Protein AF-A0A436CDZ7-F1 (afdb_monomer_lite)

Radius of gyration: 21.74 Å; chains: 1; bounding box: 48×40×58 Å

Foldseek 3Di:
DPCDDPDNLQSLLVVLQVVLVVQVVVPDPLCNQLSVLSNVCNVPVDPVSVVSNVVSVVSSVPPPDPPPPDPDDDDPDPVPPDPVVVVVDDDDDDDWFALVCLLVLLLVLLLVVCVVVVHHSVPSDHQDPVNSVVLCVVDRTGDSVSSSVSSVVVVVVVVVVVVVD

pLDDT: mean 75.77, std 13.34, range [33.09, 94.12]

Structure (mmCIF, N/CA/C/O backbone):
data_AF-A0A436CDZ7-F1
#
_entry.id   AF-A0A436CDZ7-F1
#
loop_
_atom_site.group_PDB
_atom_site.id
_atom_site.type_symbol
_atom_site.label_atom_id
_atom_site.label_alt_id
_atom_site.label_comp_id
_atom_site.label_asym_id
_atom_site.label_entity_id
_atom_site.label_seq_id
_atom_site.pdbx_PDB_ins_code
_atom_site.Cartn_x
_atom_site.Cartn_y
_atom_site.Cartn_z
_atom_site.occupancy
_atom_site.B_iso_or_equiv
_atom_site.auth_seq_id
_atom_site.auth_comp_id
_atom_site.auth_asym_id
_atom_site.auth_atom_id
_atom_site.pdbx_PDB_model_num
ATOM 1 N N . MET A 1 1 ? 6.557 0.964 0.563 1.00 33.09 1 MET A N 1
ATOM 2 C CA . MET A 1 1 ? 6.285 1.578 1.885 1.00 33.09 1 MET A CA 1
ATOM 3 C C . MET A 1 1 ? 5.323 0.686 2.674 1.00 33.09 1 MET A C 1
ATOM 5 O O . MET A 1 1 ? 4.158 0.590 2.293 1.00 33.09 1 MET A O 1
ATOM 9 N N . ASN A 1 2 ? 5.816 -0.067 3.665 1.00 35.22 2 ASN A N 1
ATOM 10 C CA . ASN A 1 2 ? 4.974 -0.796 4.624 1.00 35.22 2 ASN A CA 1
ATOM 11 C C . ASN A 1 2 ? 4.339 0.240 5.561 1.00 35.22 2 ASN A C 1
ATOM 13 O O . ASN A 1 2 ? 5.051 1.093 6.071 1.00 35.22 2 ASN A O 1
ATOM 17 N N . PHE A 1 3 ? 3.012 0.227 5.694 1.00 42.78 3 PHE A N 1
ATOM 18 C CA . PHE A 1 3 ? 2.293 1.156 6.579 1.00 42.78 3 PHE A CA 1
ATOM 19 C C . PHE A 1 3 ? 2.346 0.702 8.047 1.00 42.78 3 PHE A C 1
ATOM 21 O O . PHE A 1 3 ? 2.219 1.524 8.941 1.00 42.78 3 PHE A O 1
ATOM 28 N N . PHE A 1 4 ? 2.574 -0.597 8.251 1.00 43.66 4 PHE A N 1
ATOM 29 C CA . PHE A 1 4 ? 2.947 -1.221 9.511 1.00 43.66 4 PHE A CA 1
ATOM 30 C C . PHE A 1 4 ? 4.199 -2.067 9.228 1.00 43.66 4 PHE A C 1
ATOM 32 O O . PHE A 1 4 ? 4.184 -2.878 8.291 1.00 43.66 4 PHE A O 1
ATOM 39 N N . GLY A 1 5 ? 5.306 -1.782 9.905 1.00 51.66 5 GLY A N 1
ATOM 40 C CA . GLY A 1 5 ? 6.516 -2.594 9.925 1.00 51.66 5 GLY A CA 1
ATOM 41 C C . GLY A 1 5 ? 6.379 -3.814 10.841 1.00 51.66 5 GLY A C 1
ATOM 42 O O . GLY A 1 5 ? 5.285 -4.216 11.223 1.00 51.66 5 GLY A O 1
ATOM 43 N N . ASP A 1 6 ? 7.513 -4.423 11.194 1.00 56.19 6 ASP A N 1
ATOM 44 C CA . ASP A 1 6 ? 7.545 -5.604 12.075 1.00 56.19 6 ASP A CA 1
ATOM 45 C C . ASP A 1 6 ? 7.465 -5.230 13.570 1.00 56.19 6 ASP A C 1
ATOM 47 O O . ASP A 1 6 ? 7.402 -6.100 14.439 1.00 56.19 6 ASP A O 1
ATOM 51 N N . ARG A 1 7 ? 7.481 -3.927 13.889 1.00 62.62 7 ARG A N 1
ATOM 52 C CA . ARG A 1 7 ? 7.453 -3.392 15.255 1.00 62.62 7 ARG A CA 1
ATOM 53 C C . ARG A 1 7 ? 6.221 -2.520 15.445 1.00 62.62 7 ARG A C 1
ATOM 55 O O . ARG A 1 7 ? 6.250 -1.319 15.194 1.00 62.62 7 ARG A O 1
ATOM 62 N N . LEU A 1 8 ? 5.175 -3.154 15.966 1.00 60.53 8 LEU A N 1
ATOM 63 C CA . LEU A 1 8 ? 3.872 -2.552 16.245 1.00 60.53 8 LEU A CA 1
ATOM 64 C C . LEU A 1 8 ? 3.971 -1.214 17.001 1.00 60.53 8 LEU A C 1
ATOM 66 O O . LEU A 1 8 ? 3.214 -0.291 16.722 1.00 60.53 8 LEU A O 1
ATOM 70 N N . GLU A 1 9 ? 4.927 -1.090 17.921 1.00 59.28 9 GLU A N 1
ATOM 71 C CA . GLU A 1 9 ? 5.128 0.128 18.706 1.00 59.28 9 GLU A CA 1
ATOM 72 C C . GLU A 1 9 ? 5.566 1.335 17.858 1.00 59.28 9 GLU A C 1
ATOM 74 O O . GLU A 1 9 ? 5.033 2.444 17.966 1.00 59.28 9 GLU A O 1
ATOM 79 N N . ASP A 1 10 ? 6.542 1.137 16.973 1.00 65.81 10 ASP A N 1
ATOM 80 C CA . ASP A 1 10 ? 7.045 2.211 16.116 1.00 65.81 10 ASP A CA 1
ATOM 81 C C . ASP A 1 10 ? 5.959 2.652 15.115 1.00 65.81 10 ASP A C 1
ATOM 83 O O . ASP A 1 10 ? 5.803 3.848 14.845 1.00 65.81 10 ASP A O 1
ATOM 87 N N . ASP A 1 11 ? 5.126 1.709 14.670 1.00 66.75 11 ASP A N 1
ATOM 88 C CA . ASP A 1 11 ? 4.001 1.989 13.780 1.00 66.75 11 ASP A CA 1
ATOM 89 C C . ASP A 1 11 ? 2.875 2.770 14.466 1.00 66.75 11 ASP A C 1
ATOM 91 O O . ASP A 1 11 ? 2.329 3.710 13.882 1.00 66.75 11 ASP A O 1
ATOM 95 N N . ILE A 1 12 ? 2.532 2.419 15.713 1.00 65.56 12 ILE A N 1
ATOM 96 C CA . ILE A 1 12 ? 1.528 3.142 16.508 1.00 65.56 12 ILE A CA 1
ATOM 97 C C . ILE A 1 12 ? 1.972 4.593 16.708 1.00 65.56 12 ILE A C 1
ATOM 99 O O . ILE A 1 12 ? 1.180 5.514 16.479 1.00 65.56 12 ILE A O 1
ATOM 103 N N . ARG A 1 13 ? 3.250 4.815 17.050 1.00 72.31 13 ARG A N 1
ATOM 104 C CA . ARG A 1 13 ? 3.827 6.162 17.196 1.00 72.31 13 ARG A CA 1
ATOM 105 C C . ARG A 1 13 ? 3.698 6.980 15.923 1.00 72.31 13 ARG A C 1
ATOM 107 O O . ARG A 1 13 ? 3.242 8.130 15.955 1.00 72.31 13 ARG A O 1
ATOM 114 N N . GLU A 1 14 ? 4.134 6.408 14.805 1.00 71.50 14 GLU A N 1
ATOM 115 C CA . GLU A 1 14 ? 4.145 7.102 13.524 1.00 71.50 14 GLU A CA 1
ATOM 116 C C . 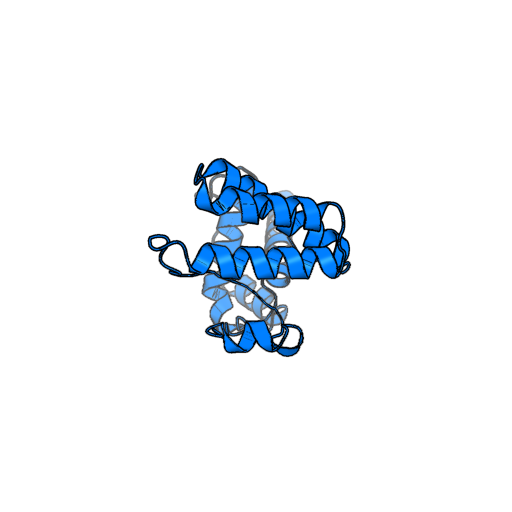GLU A 1 14 ? 2.723 7.405 13.037 1.00 71.50 14 GLU A C 1
ATOM 118 O O . GLU A 1 14 ? 2.433 8.522 12.587 1.00 71.50 14 GLU A O 1
ATOM 123 N N . TYR A 1 15 ? 1.813 6.443 13.185 1.00 68.19 15 TYR A N 1
ATOM 124 C CA . TYR A 1 15 ? 0.412 6.598 12.822 1.00 68.19 15 TYR A CA 1
ATOM 125 C C . TYR A 1 15 ? -0.274 7.699 13.638 1.00 68.19 15 TYR A C 1
ATOM 127 O O . TYR A 1 15 ? -0.852 8.628 13.056 1.00 68.19 15 TYR A O 1
ATOM 135 N N . ALA A 1 16 ? -0.168 7.636 14.968 1.00 70.06 16 ALA A N 1
ATOM 136 C CA . ALA A 1 16 ? -0.832 8.568 15.871 1.00 70.06 16 ALA A CA 1
ATOM 137 C C . ALA A 1 16 ? -0.313 10.008 15.676 1.00 70.06 16 ALA A C 1
ATOM 139 O O . ALA A 1 16 ? -1.109 10.933 15.484 1.00 70.06 16 ALA A O 1
ATOM 140 N N . SER A 1 17 ? 1.008 10.180 15.521 1.00 73.00 17 SER A N 1
ATOM 141 C CA . SER A 1 17 ? 1.640 11.477 15.216 1.00 73.00 17 SER A CA 1
ATOM 142 C C . SER A 1 17 ? 1.148 12.088 13.896 1.00 73.00 17 SER A C 1
ATOM 144 O O . SER A 1 17 ? 0.848 13.283 13.799 1.00 73.00 17 SER A O 1
ATOM 146 N N . ARG A 1 18 ? 1.065 11.281 12.828 1.00 75.06 18 ARG A N 1
ATOM 147 C CA . ARG A 1 18 ? 0.609 11.748 11.505 1.00 75.06 18 ARG A CA 1
ATOM 148 C C . ARG A 1 18 ? -0.880 12.087 11.503 1.00 75.06 18 ARG A C 1
ATOM 150 O O . ARG A 1 18 ? -1.306 12.963 10.740 1.00 75.06 18 ARG A O 1
ATOM 157 N N . LEU A 1 19 ? -1.682 11.373 12.289 1.00 68.88 19 LEU A N 1
ATOM 158 C CA . LEU A 1 19 ? -3.117 11.608 12.395 1.00 68.88 19 LEU A CA 1
ATOM 159 C C . LEU A 1 19 ? -3.411 12.881 13.194 1.00 68.88 19 LEU A C 1
ATOM 161 O O . LEU A 1 19 ? -4.127 13.745 12.683 1.00 68.88 19 LEU A O 1
ATOM 165 N N . SER A 1 20 ? -2.775 13.060 14.356 1.00 76.06 20 SER A N 1
ATOM 166 C CA . SER A 1 20 ? -2.888 14.284 15.161 1.00 76.06 20 SER A CA 1
ATOM 167 C C . SER A 1 20 ? -2.531 15.535 14.353 1.00 76.06 20 SER A C 1
ATOM 169 O O . SER A 1 20 ? -3.333 16.467 14.253 1.00 76.06 20 SER A O 1
ATOM 171 N N . ARG A 1 21 ? -1.382 15.540 13.657 1.00 77.00 21 ARG A N 1
ATOM 172 C CA . ARG A 1 21 ? -0.977 16.682 12.810 1.00 77.00 21 ARG A CA 1
ATOM 173 C C . ARG A 1 21 ? -2.022 17.024 11.751 1.00 77.00 21 ARG A C 1
ATOM 175 O O . ARG A 1 21 ? -2.276 18.199 11.489 1.00 77.00 21 ARG A O 1
ATOM 182 N N . ARG A 1 22 ? -2.639 16.013 11.132 1.00 72.00 22 ARG A N 1
ATOM 183 C CA . ARG A 1 22 ? -3.705 16.219 10.137 1.00 72.00 22 ARG A CA 1
ATOM 184 C C . ARG A 1 22 ? -4.979 16.775 10.769 1.00 72.00 22 ARG A C 1
ATOM 186 O O . ARG A 1 22 ? -5.606 17.638 10.157 1.00 72.00 22 ARG A O 1
ATOM 193 N N . MET A 1 23 ? -5.336 16.327 11.971 1.00 69.19 23 MET A N 1
ATOM 194 C CA . MET A 1 23 ? -6.478 16.853 12.724 1.00 69.19 23 MET A CA 1
ATOM 195 C C . MET A 1 23 ? -6.262 18.318 13.109 1.00 69.19 23 MET A C 1
ATOM 197 O O . MET A 1 23 ? -7.098 19.161 12.783 1.00 69.19 23 MET A O 1
ATOM 201 N N . LYS A 1 24 ? -5.094 18.645 13.673 1.00 74.44 24 LYS A N 1
ATOM 202 C CA . LYS A 1 24 ? -4.710 20.020 14.027 1.00 74.44 24 LYS A CA 1
ATOM 203 C C . LYS A 1 24 ? -4.671 20.935 12.799 1.00 74.44 24 LYS A C 1
ATOM 205 O O . LYS A 1 24 ? -5.197 22.042 12.848 1.00 74.44 24 LYS A O 1
ATOM 210 N N . LYS A 1 25 ? -4.159 20.451 11.656 1.00 75.06 25 LYS A N 1
ATOM 211 C CA . LYS A 1 25 ? -4.140 21.202 10.383 1.00 75.06 25 LYS A CA 1
ATOM 212 C C . LYS A 1 25 ? -5.538 21.550 9.856 1.00 75.06 25 LYS A C 1
ATOM 214 O O . LYS A 1 25 ? -5.687 22.563 9.181 1.00 75.06 25 LYS A O 1
ATOM 219 N N . ARG A 1 26 ? -6.555 20.725 10.127 1.00 66.75 26 ARG A N 1
ATOM 220 C CA . ARG A 1 26 ? -7.943 20.997 9.712 1.00 66.75 26 ARG A CA 1
ATOM 221 C C . ARG A 1 26 ? -8.668 22.000 10.620 1.00 66.75 26 ARG A C 1
ATOM 223 O O . ARG A 1 26 ? -9.752 22.433 10.250 1.00 66.75 26 ARG A O 1
ATOM 230 N N . GLY A 1 27 ? -8.083 22.381 11.760 1.00 62.56 27 GLY A N 1
ATOM 231 C CA . GLY A 1 27 ? -8.529 23.522 12.569 1.00 62.56 27 GLY A CA 1
ATOM 232 C C . GLY A 1 27 ? -9.886 23.363 13.264 1.00 62.56 27 GLY A C 1
ATOM 233 O O . GLY A 1 27 ? -10.492 24.365 13.628 1.00 62.56 27 GLY A O 1
ATOM 234 N N . ARG A 1 28 ? -10.381 22.132 13.441 1.00 66.69 28 ARG A N 1
ATOM 235 C CA . ARG A 1 28 ? -11.649 21.865 14.141 1.00 66.69 28 ARG A CA 1
ATOM 236 C C . ARG A 1 28 ? -11.410 21.713 15.638 1.00 66.69 28 ARG A C 1
ATOM 238 O O . ARG A 1 28 ? -10.687 20.805 16.049 1.00 66.69 28 ARG A O 1
ATOM 245 N N . VAL A 1 29 ? -12.005 22.602 16.432 1.00 68.50 29 VAL A N 1
ATOM 246 C CA . VAL A 1 29 ? -11.825 22.664 17.893 1.00 68.50 29 VAL A CA 1
ATOM 247 C C . VAL A 1 29 ? -12.307 21.374 18.558 1.00 68.50 29 VAL A C 1
ATOM 249 O O . VAL A 1 29 ? -11.684 20.883 19.494 1.00 68.50 29 VAL A O 1
ATOM 252 N N . GLU A 1 30 ? -13.349 20.767 17.996 1.00 67.62 30 GLU A N 1
ATOM 253 C CA . GLU A 1 30 ? -13.970 19.524 18.455 1.00 67.62 30 GLU A CA 1
ATOM 254 C C . GLU A 1 30 ? -13.019 18.317 18.366 1.00 67.62 30 GLU A C 1
ATOM 256 O O . GLU A 1 30 ? -13.175 17.344 19.095 1.00 67.62 30 GLU A O 1
ATOM 261 N N . LEU A 1 31 ? -12.012 18.377 17.486 1.00 68.44 31 LEU A N 1
ATOM 262 C CA . LEU A 1 31 ? -11.039 17.300 17.270 1.00 68.44 31 LEU A CA 1
ATOM 263 C C . LEU A 1 31 ? -9.733 17.503 18.045 1.00 68.44 31 LEU A C 1
ATOM 265 O O . LEU A 1 31 ? -8.861 16.638 17.992 1.00 68.44 31 LEU A O 1
ATOM 269 N N . LEU A 1 32 ? -9.570 18.626 18.753 1.00 74.88 32 LEU A N 1
ATOM 270 C CA . LEU A 1 32 ? -8.333 18.926 19.479 1.00 74.88 32 LEU A CA 1
ATOM 271 C C . LEU A 1 32 ? -8.098 17.958 20.637 1.00 74.88 32 LEU A C 1
ATOM 273 O O . LEU A 1 32 ? -6.966 17.529 20.832 1.00 74.88 32 LEU A O 1
ATOM 277 N N . ALA A 1 33 ? -9.157 17.577 21.357 1.00 77.44 33 ALA A N 1
ATOM 278 C CA . ALA A 1 33 ? -9.063 16.596 22.437 1.00 77.44 33 ALA A CA 1
ATOM 279 C C . ALA A 1 33 ? -8.553 15.246 21.909 1.00 77.44 33 ALA A C 1
ATOM 281 O O . ALA A 1 33 ? -7.566 14.719 22.411 1.00 77.44 33 ALA A O 1
ATOM 282 N N . LEU A 1 34 ? -9.145 14.755 20.816 1.00 75.56 34 LEU A N 1
ATOM 283 C CA . LEU A 1 34 ? -8.722 13.516 20.167 1.00 75.56 34 LEU A CA 1
ATOM 284 C C . LEU A 1 34 ? -7.295 13.604 19.603 1.00 75.56 34 LEU A C 1
ATOM 286 O O . LEU A 1 34 ? -6.517 12.665 19.741 1.00 75.56 34 LEU A O 1
ATOM 290 N N . ALA A 1 35 ? -6.930 14.732 18.990 1.00 79.06 35 ALA A N 1
ATOM 291 C CA . ALA A 1 35 ? -5.578 14.947 18.480 1.00 79.06 35 ALA A CA 1
ATOM 292 C C . ALA A 1 35 ? -4.529 14.946 19.602 1.00 79.06 35 ALA A C 1
ATOM 294 O O . ALA A 1 35 ? -3.437 14.425 19.405 1.00 79.06 35 ALA A O 1
ATOM 295 N N . ASN A 1 36 ? -4.862 15.487 20.775 1.00 83.50 36 ASN A N 1
ATOM 296 C CA . ASN A 1 36 ? -3.972 15.456 21.931 1.00 83.50 36 ASN A CA 1
ATOM 297 C C . ASN A 1 36 ? -3.829 14.035 22.488 1.00 83.50 36 ASN A C 1
ATOM 299 O O . ASN A 1 36 ? -2.704 13.594 22.669 1.00 83.50 36 ASN A O 1
ATOM 303 N N . CYS A 1 37 ? -4.920 13.271 22.617 1.00 82.31 37 CYS A N 1
ATOM 304 C CA . CYS A 1 37 ? -4.828 11.862 23.019 1.00 82.31 37 CYS A CA 1
ATOM 305 C C . CYS A 1 37 ? -3.986 11.027 22.037 1.00 82.31 37 CYS A C 1
ATOM 307 O O . CYS A 1 37 ? -3.286 10.105 22.444 1.00 82.31 37 CYS A O 1
ATOM 309 N N . LEU A 1 38 ? -4.022 11.354 20.740 1.00 79.31 38 LEU A N 1
ATOM 310 C CA . LEU A 1 38 ? -3.160 10.728 19.734 1.00 79.31 38 LEU A CA 1
ATOM 311 C C . LEU A 1 38 ? -1.685 11.149 19.865 1.00 79.31 38 LEU A C 1
ATOM 313 O O . LEU A 1 38 ? -0.808 10.325 19.623 1.00 79.31 38 LEU A O 1
ATOM 317 N N . ASP A 1 39 ? -1.387 12.394 20.240 1.00 82.56 39 ASP A N 1
ATOM 318 C CA . ASP A 1 39 ? -0.007 12.818 20.528 1.00 82.56 39 ASP A CA 1
ATOM 319 C C . ASP A 1 39 ? 0.539 12.148 21.795 1.00 82.56 39 ASP A C 1
ATOM 321 O O . ASP A 1 39 ? 1.699 11.724 21.819 1.00 82.56 39 ASP A O 1
ATOM 325 N N . ASP A 1 40 ? -0.307 11.997 22.813 1.00 82.38 40 ASP A N 1
ATOM 326 C CA . ASP A 1 40 ? 0.031 11.294 24.047 1.00 82.38 40 ASP A CA 1
ATOM 327 C C . ASP A 1 40 ? 0.299 9.816 23.750 1.00 82.38 40 ASP A C 1
ATOM 329 O O . ASP A 1 40 ? 1.365 9.319 24.097 1.00 82.38 40 ASP A O 1
ATOM 333 N N . LEU A 1 41 ? -0.576 9.147 22.985 1.00 80.38 41 LEU A N 1
ATOM 334 C CA . LEU A 1 41 ? -0.371 7.758 22.551 1.00 80.38 41 LEU A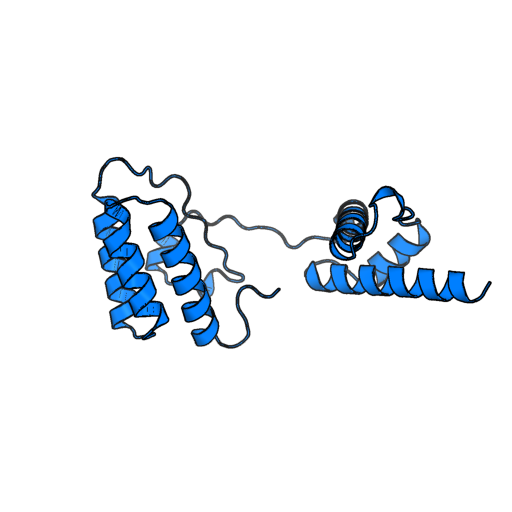 CA 1
ATOM 335 C C . LEU A 1 41 ? 0.887 7.591 21.683 1.00 80.38 41 LEU A C 1
ATOM 337 O O . LEU A 1 41 ? 1.547 6.553 21.727 1.00 80.38 41 LEU A O 1
ATOM 341 N N . ALA A 1 42 ? 1.238 8.598 20.878 1.00 78.06 42 ALA A N 1
ATOM 342 C CA . ALA A 1 42 ? 2.475 8.565 20.105 1.00 78.06 42 ALA A CA 1
ATOM 343 C C . ALA A 1 42 ? 3.724 8.645 20.999 1.00 78.06 42 ALA A C 1
ATOM 345 O O . ALA A 1 42 ? 4.758 8.044 20.687 1.00 78.06 42 ALA A O 1
ATOM 346 N N . THR A 1 43 ? 3.623 9.394 22.095 1.00 80.50 43 THR A N 1
ATOM 347 C CA . THR A 1 43 ? 4.710 9.626 23.048 1.00 80.50 43 THR A CA 1
ATOM 348 C C . THR A 1 43 ? 4.866 8.444 23.999 1.00 80.50 43 THR A C 1
ATOM 350 O O . THR A 1 43 ? 5.969 7.921 24.160 1.00 80.50 43 THR A O 1
ATOM 353 N N . GLU A 1 44 ? 3.756 7.987 24.572 1.00 75.19 44 GLU A N 1
ATOM 354 C CA . GLU A 1 44 ? 3.679 6.921 25.557 1.00 75.19 44 GLU A CA 1
ATOM 355 C C . GLU A 1 44 ? 2.600 5.916 25.136 1.00 75.19 44 GLU A C 1
ATOM 357 O O . GLU A 1 44 ? 1.397 6.157 25.215 1.00 75.19 44 GLU A O 1
ATOM 362 N N . GLN A 1 45 ? 3.048 4.760 24.652 1.00 74.44 45 GLN A N 1
ATOM 363 C CA . GLN A 1 45 ? 2.187 3.718 24.091 1.00 74.44 45 GLN A CA 1
ATOM 364 C C . GLN A 1 45 ? 1.649 2.805 25.189 1.00 74.44 45 GLN A C 1
ATOM 366 O O . GLN A 1 45 ? 1.874 1.596 25.198 1.00 74.44 45 GLN A O 1
ATOM 371 N N . SER A 1 46 ? 0.986 3.416 26.164 1.00 77.31 46 SER A N 1
ATOM 372 C CA . SER A 1 46 ? 0.398 2.723 27.300 1.00 77.31 46 SER A CA 1
ATOM 373 C C . SER A 1 46 ? -1.030 2.275 26.995 1.00 77.31 46 SER A C 1
ATOM 375 O O . SER A 1 46 ? -1.736 2.842 26.157 1.00 77.31 46 SER A O 1
ATOM 377 N N . GLU A 1 47 ? -1.486 1.260 27.725 1.00 70.56 47 GLU A N 1
ATOM 378 C CA . GLU A 1 47 ? -2.882 0.817 27.678 1.00 70.56 47 GLU A CA 1
ATOM 379 C C . GLU A 1 47 ? -3.845 1.946 28.092 1.00 70.56 47 GLU A C 1
ATOM 381 O O . GLU A 1 47 ? -4.929 2.093 27.526 1.00 70.56 47 GLU A O 1
ATOM 386 N N . ASP A 1 48 ? -3.421 2.800 29.025 1.00 73.88 48 ASP A N 1
ATOM 387 C CA . ASP A 1 48 ? -4.183 3.968 29.469 1.00 73.88 48 ASP A CA 1
ATOM 388 C C . ASP A 1 48 ? -4.269 5.055 28.385 1.00 73.88 48 ASP A C 1
ATOM 390 O O . ASP A 1 48 ? -5.307 5.708 28.242 1.00 73.88 48 ASP A O 1
ATOM 394 N N . GLY A 1 49 ? -3.229 5.206 27.557 1.00 72.12 49 GLY A N 1
ATOM 395 C CA . GLY A 1 49 ? -3.255 6.065 26.372 1.00 72.12 49 GLY A CA 1
ATOM 396 C C . GLY A 1 49 ? -4.282 5.587 25.343 1.00 72.12 49 GLY A C 1
ATOM 397 O O . GLY A 1 49 ? -5.051 6.387 24.807 1.00 72.12 49 GLY A O 1
ATOM 398 N N . VAL A 1 50 ? -4.377 4.271 25.128 1.00 71.38 50 VAL A N 1
ATOM 399 C CA . VAL A 1 50 ? -5.391 3.676 24.240 1.00 71.38 50 VAL A CA 1
ATOM 400 C C . VAL A 1 50 ? -6.806 3.919 24.777 1.00 71.38 50 VAL A C 1
ATOM 402 O O . VAL A 1 50 ? -7.668 4.371 24.022 1.00 71.38 50 VAL A O 1
ATOM 405 N N . LYS A 1 51 ? -7.037 3.711 26.080 1.00 74.12 51 LYS A N 1
ATOM 406 C CA . LYS A 1 51 ? -8.331 3.997 26.737 1.00 74.12 51 LYS A CA 1
ATOM 407 C C . LYS A 1 51 ? -8.702 5.479 26.680 1.00 74.12 51 LYS A C 1
ATOM 409 O O . LYS A 1 51 ? -9.870 5.825 26.530 1.00 74.12 51 LYS A O 1
ATOM 414 N N . SER A 1 52 ? -7.710 6.364 26.756 1.00 76.75 52 SER A N 1
ATOM 415 C CA . SER A 1 52 ? -7.916 7.811 26.636 1.00 76.75 52 SER A CA 1
ATOM 416 C C . SER A 1 52 ? -8.338 8.210 25.218 1.00 76.75 52 SER A C 1
ATOM 418 O O . SER A 1 52 ? -9.240 9.030 25.055 1.00 76.75 52 SER A O 1
ATOM 420 N N . VAL A 1 53 ? -7.749 7.589 24.186 1.00 72.56 53 VAL A N 1
ATOM 421 C CA . VAL A 1 53 ? -8.194 7.759 22.791 1.00 72.56 53 VAL A CA 1
ATOM 422 C C . VAL A 1 53 ? -9.611 7.215 22.599 1.00 72.56 53 VAL A C 1
ATOM 424 O O . VAL A 1 53 ? -10.422 7.875 21.955 1.00 72.56 53 VAL A O 1
ATOM 427 N N . GLU A 1 54 ? -9.935 6.059 23.179 1.00 71.50 54 GLU A N 1
ATOM 428 C CA . GLU A 1 54 ? -11.282 5.474 23.137 1.00 71.50 54 GLU A CA 1
ATOM 429 C C . GLU A 1 54 ? -12.332 6.409 23.763 1.00 71.50 54 GLU A C 1
ATOM 431 O O . GLU A 1 54 ? -13.317 6.756 23.113 1.00 71.50 54 GLU A O 1
ATOM 436 N N . ALA A 1 55 ? -12.079 6.925 24.967 1.00 76.31 55 ALA A N 1
ATOM 437 C CA . ALA A 1 55 ? -12.976 7.873 25.630 1.00 76.31 55 ALA A CA 1
ATOM 438 C C . ALA A 1 55 ? -13.124 9.200 24.855 1.00 76.31 55 ALA A C 1
ATOM 440 O O . ALA A 1 55 ? -14.208 9.796 24.806 1.00 76.31 55 ALA A O 1
ATOM 441 N N . ALA A 1 56 ? -12.044 9.670 24.221 1.00 73.62 56 ALA A N 1
ATOM 442 C CA . ALA A 1 56 ? -12.080 10.852 23.366 1.00 73.62 56 ALA A CA 1
ATOM 443 C C . ALA A 1 56 ? -12.905 10.619 22.089 1.00 73.62 56 ALA A C 1
ATOM 445 O O . ALA A 1 56 ? -13.586 11.539 21.632 1.00 73.62 56 ALA A O 1
ATOM 446 N N . LEU A 1 57 ? -12.881 9.402 21.534 1.00 66.38 57 LEU A N 1
ATOM 447 C CA . LEU A 1 57 ? -13.718 9.013 20.397 1.00 66.38 57 LEU A CA 1
ATOM 448 C C . LEU A 1 57 ? -15.202 8.985 20.776 1.00 66.38 57 LEU A C 1
ATOM 450 O O . LEU A 1 57 ? -16.001 9.604 20.074 1.00 66.38 57 LEU A O 1
ATOM 454 N N . ASP A 1 58 ? -15.553 8.366 21.906 1.00 67.88 58 ASP A N 1
ATOM 455 C CA . ASP A 1 58 ? -16.936 8.330 22.405 1.00 67.88 58 ASP A CA 1
ATOM 456 C C . ASP A 1 58 ? -17.471 9.757 22.671 1.00 67.88 58 ASP A C 1
ATOM 458 O O . ASP A 1 58 ? -18.624 10.074 22.385 1.00 67.88 58 ASP A O 1
ATOM 462 N N . THR A 1 59 ? -16.617 10.669 23.153 1.00 66.50 59 THR A N 1
ATOM 463 C CA . THR A 1 59 ? -16.987 12.081 23.373 1.00 66.50 59 THR A CA 1
ATOM 464 C C . THR A 1 59 ? -17.146 12.854 22.058 1.00 66.50 59 THR A C 1
ATOM 466 O O . THR A 1 59 ? -18.053 13.679 21.926 1.00 66.50 59 THR A O 1
ATOM 469 N N . ALA A 1 60 ? -16.287 12.595 21.066 1.00 62.16 60 ALA A N 1
ATOM 470 C CA . ALA A 1 60 ? -16.363 13.234 19.751 1.00 62.16 60 ALA A CA 1
ATOM 471 C C . ALA A 1 60 ? -17.620 12.818 18.966 1.00 62.16 60 ALA A C 1
ATOM 473 O O . ALA A 1 60 ? -18.143 13.616 18.188 1.00 62.16 60 ALA A O 1
ATOM 474 N N . GLU A 1 61 ? -18.135 11.608 19.200 1.00 57.47 61 GLU A N 1
ATOM 475 C CA . GLU A 1 61 ? -19.379 11.097 18.606 1.00 57.47 61 GLU A CA 1
ATOM 476 C C . GLU A 1 61 ? -20.627 11.872 19.079 1.00 57.47 61 GLU A C 1
ATOM 478 O O . GLU A 1 61 ? -21.583 12.053 18.322 1.00 57.47 61 GLU A O 1
ATOM 483 N N . VAL A 1 62 ? -20.599 12.410 20.305 1.00 56.31 62 VAL A N 1
ATOM 484 C CA . VAL A 1 62 ? -21.703 13.194 20.897 1.00 56.31 62 VAL A CA 1
ATOM 485 C C . VAL A 1 62 ? -21.802 14.605 20.296 1.00 56.31 62 VAL A C 1
ATOM 487 O O . VAL A 1 62 ? -22.871 15.229 20.323 1.00 56.31 62 VAL A O 1
ATOM 490 N N . VAL A 1 63 ? -20.724 15.119 19.695 1.00 53.88 63 VAL A N 1
ATOM 491 C CA . VAL A 1 63 ? -20.715 16.434 19.042 1.00 53.88 63 VAL A CA 1
ATOM 492 C C . VAL A 1 63 ? -21.443 16.355 17.694 1.00 53.88 63 VAL A C 1
ATOM 494 O O . VAL A 1 63 ? -20.859 16.094 16.642 1.00 53.88 63 VAL A O 1
ATOM 497 N N . LYS A 1 64 ? -22.759 16.598 17.724 1.00 47.66 64 LYS A N 1
ATOM 498 C CA . LYS A 1 64 ? -23.624 16.699 16.537 1.00 47.66 64 LYS A CA 1
ATOM 499 C C . LYS A 1 64 ? -23.015 17.637 15.490 1.00 47.66 64 LYS A C 1
ATOM 501 O O . LYS A 1 64 ? -22.998 18.850 15.679 1.00 47.66 64 LYS A O 1
ATOM 506 N N . GLY A 1 65 ? -22.599 17.077 14.356 1.00 44.47 65 GLY A N 1
ATOM 507 C CA . GLY A 1 65 ? -22.217 17.849 13.168 1.00 44.47 65 GLY A CA 1
ATOM 508 C C . GLY A 1 65 ? -20.926 17.413 12.484 1.00 44.47 65 GLY A C 1
ATOM 509 O O . GLY A 1 65 ? -20.634 17.896 11.391 1.00 44.47 65 GLY A O 1
ATOM 510 N N . ILE A 1 66 ? -20.169 16.475 13.054 1.00 43.34 66 ILE A N 1
ATOM 511 C CA . ILE A 1 66 ? -19.270 15.659 12.239 1.00 43.34 66 ILE A CA 1
ATOM 512 C C . ILE A 1 66 ? -20.094 14.439 11.861 1.00 43.34 66 ILE A C 1
ATOM 514 O O . ILE A 1 66 ? -20.367 13.623 12.740 1.00 43.34 66 ILE A O 1
ATOM 518 N N . PRO A 1 67 ? -20.557 14.288 10.611 1.00 43.66 67 PRO A N 1
ATOM 519 C CA . PRO A 1 67 ? -21.095 12.999 10.257 1.00 43.66 67 PRO A CA 1
ATOM 520 C C . PRO A 1 67 ? -19.960 11.994 10.463 1.00 43.66 67 PRO A C 1
ATOM 522 O O . PRO A 1 67 ? -18.833 12.222 10.016 1.00 43.66 67 PRO A O 1
ATOM 525 N N . ALA A 1 68 ? -20.245 10.877 11.124 1.00 44.91 68 ALA A N 1
ATOM 526 C CA . ALA A 1 68 ? -19.384 9.698 11.163 1.00 44.91 68 ALA A CA 1
ATOM 527 C C . ALA A 1 68 ? -19.194 9.070 9.756 1.00 44.91 68 ALA A C 1
ATOM 529 O O . ALA A 1 68 ? -18.998 7.866 9.607 1.00 44.91 68 ALA A O 1
ATOM 530 N N . GLU A 1 69 ? -19.280 9.877 8.697 1.00 44.06 69 GLU A N 1
ATOM 531 C CA . GLU A 1 69 ? -19.160 9.513 7.299 1.00 44.06 69 GLU A CA 1
ATOM 532 C C . GLU A 1 69 ? -17.688 9.213 6.991 1.00 44.06 69 GLU A C 1
ATOM 534 O O . GLU A 1 69 ? -16.890 10.060 6.590 1.00 44.06 69 GLU A O 1
ATOM 539 N N . ALA A 1 70 ? -17.398 7.928 7.204 1.00 53.34 70 ALA A N 1
ATOM 540 C CA . ALA A 1 70 ? -16.286 7.124 6.720 1.00 53.34 70 ALA A CA 1
ATOM 541 C C . ALA A 1 70 ? -14.926 7.346 7.395 1.00 53.34 70 ALA A C 1
ATOM 543 O O . ALA A 1 70 ? -13.921 7.667 6.758 1.00 53.34 70 ALA A O 1
ATOM 544 N N . TRP A 1 71 ? -14.863 7.031 8.689 1.00 62.78 71 TRP A N 1
ATOM 545 C CA . TRP A 1 71 ? -13.616 6.543 9.279 1.00 62.78 71 TRP A CA 1
ATOM 546 C C . TRP A 1 71 ? -13.175 5.281 8.518 1.00 62.78 71 TRP A C 1
ATOM 548 O O . TRP A 1 71 ? -13.904 4.290 8.483 1.00 62.78 71 TRP A O 1
ATOM 558 N N . LEU A 1 72 ? -12.012 5.331 7.860 1.00 58.84 72 LEU A N 1
ATOM 559 C CA . LEU A 1 72 ? -11.458 4.211 7.096 1.00 58.84 72 LEU A CA 1
ATOM 560 C C . LEU A 1 72 ? -10.241 3.646 7.820 1.00 58.84 72 LEU A C 1
ATOM 562 O O . LEU A 1 72 ? -9.263 4.352 8.066 1.00 58.84 72 LEU A O 1
ATOM 566 N N . MET A 1 73 ? -10.304 2.353 8.111 1.00 69.62 73 MET A N 1
ATOM 567 C CA . MET A 1 73 ? -9.223 1.588 8.714 1.00 69.62 73 MET A CA 1
ATOM 568 C C . MET A 1 73 ? -8.859 0.437 7.781 1.00 69.62 73 MET A C 1
ATOM 570 O O . MET A 1 73 ? -9.735 -0.181 7.175 1.00 69.62 73 MET A O 1
ATOM 574 N N . THR A 1 74 ? -7.569 0.137 7.671 1.00 72.94 74 THR A N 1
ATOM 575 C CA . THR A 1 74 ? -7.077 -1.028 6.931 1.00 72.94 74 THR A CA 1
ATOM 576 C C . THR A 1 74 ? -6.440 -1.995 7.909 1.00 72.94 74 THR A C 1
ATOM 578 O O . THR A 1 74 ? -5.565 -1.597 8.675 1.00 72.94 74 THR A O 1
ATOM 581 N N . ALA A 1 75 ? -6.836 -3.260 7.853 1.00 77.62 75 ALA A N 1
ATOM 582 C CA . ALA A 1 75 ? -6.193 -4.337 8.588 1.00 77.62 75 ALA A CA 1
ATOM 583 C C . ALA A 1 75 ? -5.875 -5.464 7.605 1.00 77.62 75 ALA A C 1
ATOM 585 O O . ALA A 1 75 ? -6.737 -5.843 6.811 1.00 77.62 75 ALA A O 1
ATOM 586 N N . ASN A 1 76 ? -4.649 -5.989 7.655 1.00 77.06 76 ASN A N 1
ATOM 587 C CA . ASN A 1 76 ? -4.278 -7.161 6.854 1.00 77.06 76 ASN A CA 1
ATOM 588 C C . ASN A 1 76 ? -5.095 -8.383 7.293 1.00 77.06 76 ASN A C 1
ATOM 590 O O . ASN A 1 76 ? -5.530 -9.184 6.472 1.00 77.06 76 ASN A O 1
ATOM 594 N N . GLU A 1 77 ? -5.372 -8.473 8.594 1.00 78.31 77 GLU A N 1
ATOM 595 C CA . GLU A 1 77 ? -6.174 -9.528 9.192 1.00 78.31 77 GLU A CA 1
ATOM 596 C C . GLU A 1 77 ? -7.202 -8.923 10.143 1.00 78.31 77 GLU A C 1
ATOM 598 O O . GLU A 1 77 ? -6.899 -8.049 10.944 1.00 78.31 77 GLU A O 1
ATOM 603 N N . VAL A 1 78 ? -8.444 -9.398 10.076 1.00 80.69 78 VAL A N 1
ATOM 604 C CA . VAL A 1 78 ? -9.512 -8.914 10.966 1.00 80.69 78 VAL A CA 1
ATOM 605 C C . VAL A 1 78 ? -9.379 -9.507 12.370 1.00 80.69 78 VAL A C 1
ATOM 607 O O . VAL A 1 78 ? -9.838 -8.898 13.328 1.00 80.69 78 VAL A O 1
ATOM 610 N N . GLY A 1 79 ? -8.750 -10.679 12.511 1.00 77.69 79 GLY A N 1
ATOM 611 C CA . GLY A 1 79 ? -8.591 -11.354 13.803 1.00 77.69 79 GLY A CA 1
ATOM 612 C C . GLY A 1 79 ? -7.732 -10.579 14.805 1.00 77.69 79 GLY A C 1
ATOM 613 O O . GLY A 1 79 ? -7.957 -10.701 16.004 1.00 77.69 79 GLY A O 1
ATOM 614 N N . SER A 1 80 ? -6.808 -9.745 14.322 1.00 74.62 80 SER A N 1
ATOM 615 C CA . SER A 1 80 ? -5.971 -8.882 15.160 1.00 74.62 80 SER A CA 1
ATOM 616 C C . SER A 1 80 ? -6.681 -7.606 15.626 1.00 74.62 80 SER A C 1
ATOM 618 O O . SER A 1 80 ? -6.167 -6.911 16.498 1.00 74.62 80 SER A O 1
ATOM 620 N N . VAL A 1 81 ? -7.865 -7.293 15.084 1.00 76.31 81 VAL A N 1
ATOM 621 C CA . VAL A 1 81 ? -8.651 -6.120 15.487 1.00 76.31 81 VAL A CA 1
ATOM 622 C C . VAL A 1 81 ? -9.516 -6.469 16.711 1.00 76.31 81 VAL A C 1
ATOM 624 O O . VAL A 1 81 ? -10.292 -7.434 16.650 1.00 76.31 81 VAL A O 1
ATOM 627 N N . PRO A 1 82 ? -9.454 -5.688 17.811 1.00 75.75 82 PRO A N 1
ATOM 628 C CA . PRO A 1 82 ? -10.277 -5.914 18.998 1.00 75.75 82 PRO A CA 1
ATOM 629 C C . PRO A 1 82 ? -11.771 -6.024 18.671 1.00 75.75 82 PRO A C 1
ATOM 631 O O . PRO A 1 82 ? -12.289 -5.307 17.814 1.00 75.75 82 PRO A O 1
ATOM 634 N N . ALA A 1 83 ? -12.481 -6.920 19.364 1.00 75.56 83 ALA A N 1
ATOM 635 C CA . ALA A 1 83 ? -13.903 -7.184 19.112 1.00 75.56 83 ALA A CA 1
ATOM 636 C C . ALA A 1 83 ? -14.768 -5.915 19.211 1.00 75.56 83 ALA A C 1
ATOM 638 O O . ALA A 1 83 ? -15.571 -5.656 18.322 1.00 75.56 83 ALA A O 1
ATOM 639 N N . VAL A 1 84 ? -14.502 -5.069 20.211 1.00 66.50 84 VAL A N 1
ATOM 640 C CA . VAL A 1 84 ? -15.210 -3.796 20.424 1.00 66.50 84 VAL A CA 1
ATOM 641 C C . VAL A 1 84 ? -15.151 -2.858 19.215 1.00 66.50 84 VAL A C 1
ATOM 643 O O . VAL A 1 84 ? -16.123 -2.167 18.927 1.00 66.50 84 VAL A O 1
ATOM 646 N N . MET A 1 85 ? -14.047 -2.865 18.459 1.00 68.50 85 MET A N 1
ATOM 647 C CA . MET A 1 85 ? -13.926 -2.074 17.232 1.00 68.50 85 MET A CA 1
ATOM 648 C C . MET A 1 85 ? -14.594 -2.768 16.048 1.00 68.50 85 MET A C 1
ATOM 650 O O . M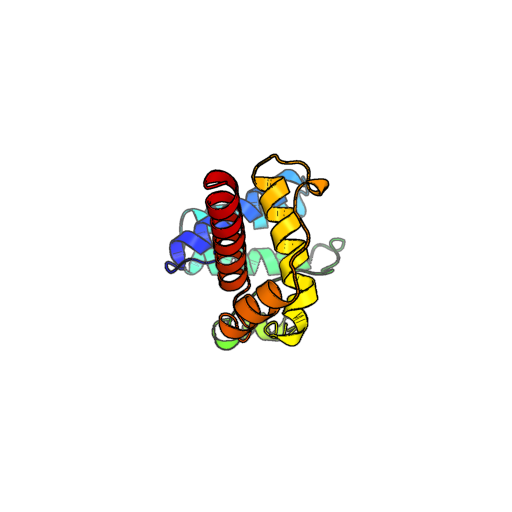ET A 1 85 ? -15.213 -2.103 15.219 1.00 68.50 85 MET A O 1
ATOM 654 N N . ARG A 1 86 ? -14.489 -4.101 15.964 1.00 77.12 86 ARG A N 1
ATOM 655 C CA . ARG A 1 86 ? -15.117 -4.890 14.894 1.00 77.12 86 ARG A CA 1
ATOM 656 C C . ARG A 1 86 ? -16.634 -4.740 14.895 1.00 77.12 86 ARG A C 1
ATOM 658 O O . ARG A 1 86 ? -17.200 -4.550 13.825 1.00 77.12 86 ARG A O 1
ATOM 665 N N . ASP A 1 87 ? -17.256 -4.743 16.069 1.00 76.00 87 ASP A N 1
ATOM 666 C CA . ASP A 1 87 ? -18.711 -4.606 16.214 1.00 76.00 87 ASP A CA 1
ATOM 667 C C . ASP A 1 87 ? -19.218 -3.223 15.776 1.00 76.00 87 ASP A C 1
ATOM 669 O O . ASP A 1 87 ? -20.360 -3.080 15.343 1.00 76.00 87 ASP A O 1
ATOM 673 N N . ARG A 1 88 ? -18.348 -2.207 15.832 1.00 74.06 88 ARG A N 1
ATOM 674 C CA . ARG A 1 88 ? -18.647 -0.826 15.427 1.00 74.06 88 ARG A CA 1
ATOM 675 C C . ARG A 1 88 ? -18.256 -0.519 13.972 1.00 74.06 88 ARG A C 1
ATOM 677 O O . ARG A 1 88 ? -18.568 0.559 13.472 1.00 74.06 88 ARG A O 1
ATOM 684 N N . CYS A 1 89 ? -17.580 -1.434 13.270 1.00 72.75 89 CYS A N 1
ATOM 685 C CA . CYS A 1 89 ? -17.011 -1.192 11.941 1.00 72.75 89 CYS A CA 1
ATOM 686 C C . CYS A 1 89 ? -17.701 -2.014 10.841 1.00 72.75 89 CYS A C 1
ATOM 688 O O . CYS A 1 89 ? -17.873 -3.227 10.950 1.00 72.75 89 CYS A O 1
ATOM 690 N N . ARG A 1 90 ? -17.981 -1.388 9.688 1.00 76.38 90 ARG A N 1
ATOM 691 C CA . ARG A 1 90 ? -18.331 -2.131 8.467 1.00 76.38 90 ARG A CA 1
ATOM 692 C C . ARG A 1 90 ? -17.066 -2.708 7.834 1.00 76.38 90 ARG A C 1
ATOM 694 O O . ARG A 1 90 ? -16.279 -1.982 7.232 1.00 76.38 90 ARG A O 1
ATOM 701 N N . ILE A 1 91 ? -16.901 -4.024 7.916 1.00 81.88 91 ILE A N 1
ATOM 702 C CA . ILE A 1 91 ? -15.740 -4.713 7.344 1.00 81.88 91 ILE A CA 1
ATOM 703 C C . ILE A 1 91 ? -15.923 -4.874 5.832 1.00 81.88 91 ILE A C 1
ATOM 705 O O . ILE A 1 91 ? -16.777 -5.630 5.370 1.00 81.88 91 ILE A O 1
ATOM 709 N N . LEU A 1 92 ? -15.085 -4.185 5.060 1.00 76.00 92 LEU A N 1
ATOM 710 C CA . LEU A 1 92 ? -14.964 -4.376 3.617 1.00 76.00 92 LEU A CA 1
ATOM 711 C C . LEU A 1 92 ? -13.758 -5.273 3.338 1.00 76.00 92 LEU A C 1
ATOM 713 O O . LEU A 1 92 ? -12.625 -4.927 3.669 1.00 76.00 92 LEU A O 1
ATOM 717 N N . ARG A 1 93 ? -13.998 -6.445 2.745 1.00 79.88 93 ARG A N 1
ATOM 718 C CA . ARG A 1 93 ? -12.927 -7.352 2.319 1.00 79.88 93 ARG A CA 1
ATOM 719 C C . ARG A 1 93 ? -12.442 -6.925 0.943 1.00 79.88 93 ARG A C 1
ATOM 721 O O . ARG A 1 93 ? -13.221 -6.921 -0.006 1.00 79.88 93 ARG A O 1
ATOM 728 N N . PHE A 1 94 ? -11.167 -6.578 0.850 1.00 76.69 94 PHE A N 1
ATOM 729 C CA . PHE A 1 94 ? -10.517 -6.313 -0.423 1.00 76.69 94 PHE A CA 1
ATOM 730 C C . PHE A 1 94 ? -9.808 -7.595 -0.879 1.00 76.69 94 PHE A C 1
ATOM 732 O O . PHE A 1 94 ? -8.987 -8.107 -0.116 1.00 76.69 94 PHE A O 1
ATOM 739 N N . PRO A 1 95 ? -10.153 -8.164 -2.047 1.00 78.75 95 PRO A N 1
ATOM 740 C CA . PRO A 1 95 ? -9.524 -9.391 -2.518 1.00 78.75 95 PRO A CA 1
ATOM 741 C C . PRO A 1 95 ? -8.047 -9.152 -2.837 1.00 78.75 95 PRO A C 1
ATOM 743 O O . PRO A 1 95 ? -7.651 -8.049 -3.221 1.00 78.75 95 PRO A O 1
ATOM 746 N N . GLU A 1 96 ? -7.233 -10.197 -2.704 1.00 81.19 96 GLU A N 1
ATOM 747 C CA . GLU A 1 96 ? -5.868 -10.142 -3.215 1.00 81.19 96 GLU A CA 1
ATOM 748 C C . GLU A 1 96 ? -5.885 -10.048 -4.746 1.00 81.19 96 GLU A C 1
ATOM 750 O O . GLU A 1 96 ? -6.696 -10.715 -5.396 1.00 81.19 96 GLU A O 1
ATOM 755 N N . PRO A 1 97 ? -5.014 -9.217 -5.338 1.00 84.88 97 PRO A N 1
ATOM 756 C CA . PRO A 1 97 ? -4.980 -9.048 -6.777 1.00 84.88 97 PRO A CA 1
ATOM 757 C C . PRO A 1 97 ? -4.435 -10.312 -7.446 1.00 84.88 97 PRO A C 1
ATOM 759 O O . PRO A 1 97 ? -3.421 -10.866 -7.018 1.00 84.88 97 PRO A O 1
ATOM 762 N N . GLY A 1 98 ? -5.118 -10.771 -8.490 1.00 85.50 98 GLY A N 1
ATOM 763 C CA . GLY A 1 98 ? -4.773 -11.982 -9.228 1.00 85.50 98 GLY A CA 1
ATOM 764 C C . GLY A 1 98 ? -3.916 -11.720 -10.473 1.00 85.50 98 GLY A C 1
ATOM 765 O O . GLY A 1 98 ? -3.721 -10.569 -10.878 1.00 85.50 98 GLY A O 1
ATOM 766 N N . PRO A 1 99 ? -3.408 -12.786 -11.116 1.00 85.31 99 PRO A N 1
ATOM 767 C CA . PRO A 1 99 ? -2.596 -12.676 -12.327 1.00 85.31 99 PRO A CA 1
ATOM 768 C C . PRO A 1 99 ? -3.405 -12.145 -13.522 1.00 85.31 99 PRO A C 1
ATOM 770 O O . PRO A 1 99 ? -2.847 -11.524 -14.421 1.00 85.31 99 PRO A O 1
ATOM 773 N N . ASP A 1 100 ? -4.725 -12.318 -13.510 1.00 88.50 100 ASP A N 1
ATOM 774 C CA . ASP A 1 100 ? -5.676 -11.739 -14.464 1.00 88.50 100 ASP A CA 1
ATOM 775 C C . ASP A 1 100 ? -5.669 -10.201 -14.457 1.00 88.50 100 ASP A C 1
ATOM 777 O O . ASP A 1 100 ? -5.954 -9.570 -15.474 1.00 88.50 100 ASP A O 1
ATOM 781 N N . GLN A 1 101 ? -5.283 -9.587 -13.336 1.00 88.69 101 GLN A N 1
ATOM 782 C CA . GLN A 1 101 ? -5.186 -8.133 -13.199 1.00 88.69 101 GLN A CA 1
ATOM 783 C C . GLN A 1 101 ? -3.839 -7.577 -13.676 1.00 88.69 101 GLN A C 1
ATOM 785 O O . GLN A 1 101 ? -3.691 -6.363 -13.843 1.00 88.69 101 GLN A O 1
ATOM 790 N N . LEU A 1 102 ? -2.851 -8.443 -13.921 1.00 91.00 102 LEU A N 1
ATOM 791 C CA . LEU A 1 102 ? -1.498 -8.054 -14.308 1.00 91.00 102 LEU A CA 1
ATOM 792 C C . LEU A 1 102 ? -1.445 -7.137 -15.546 1.00 91.00 102 LEU A C 1
ATOM 794 O O . LEU A 1 102 ? -0.723 -6.138 -15.474 1.00 91.00 102 LEU A O 1
ATOM 798 N N . PRO A 1 103 ? -2.210 -7.379 -16.636 1.00 89.50 103 PRO A N 1
ATOM 799 C CA . PRO A 1 103 ? -2.191 -6.505 -17.811 1.00 89.50 103 PRO A CA 1
ATOM 800 C C . PRO A 1 103 ? -2.650 -5.071 -17.519 1.00 89.50 103 PRO A C 1
ATOM 802 O O . PRO A 1 103 ? -2.321 -4.161 -18.271 1.00 89.50 103 PRO A O 1
ATOM 805 N N . PHE A 1 104 ? -3.389 -4.854 -16.427 1.00 89.94 104 PHE A N 1
ATOM 806 C CA . PHE A 1 104 ? -3.843 -3.530 -15.999 1.00 89.94 104 PHE A CA 1
ATOM 807 C C . PHE A 1 104 ? -2.898 -2.900 -14.973 1.00 89.94 104 PHE A C 1
ATOM 809 O O . PHE A 1 104 ? -2.644 -1.697 -15.016 1.00 89.94 104 PHE A O 1
ATOM 816 N N . LEU A 1 105 ? -2.368 -3.705 -14.049 1.00 90.88 105 LEU A N 1
ATOM 817 C CA . LEU A 1 105 ? -1.506 -3.231 -12.968 1.00 90.88 105 LEU A CA 1
ATOM 818 C C . LEU A 1 105 ? -0.098 -2.887 -13.460 1.00 90.88 105 LEU A C 1
ATOM 820 O O . LEU A 1 105 ? 0.434 -1.840 -13.095 1.00 90.88 105 LEU A O 1
ATOM 824 N N . ALA A 1 106 ? 0.504 -3.738 -14.293 1.00 91.56 106 ALA A N 1
ATOM 825 C CA . ALA A 1 106 ? 1.896 -3.575 -14.699 1.00 91.56 106 ALA A CA 1
ATOM 826 C C . ALA A 1 106 ? 2.149 -2.270 -15.488 1.00 91.56 106 ALA A C 1
ATOM 828 O O . ALA A 1 106 ? 3.084 -1.556 -15.122 1.00 91.56 106 ALA A O 1
ATOM 829 N N . PRO 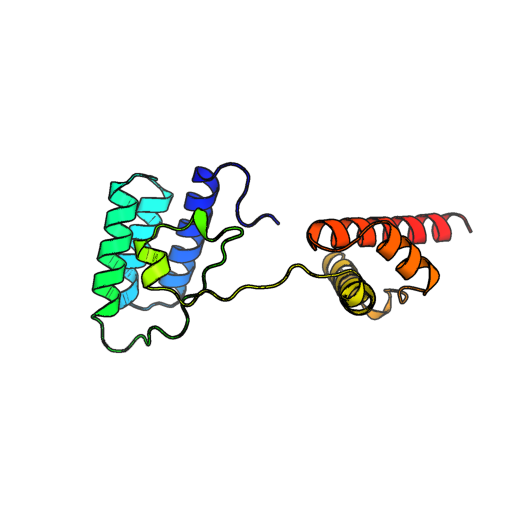A 1 107 ? 1.313 -1.868 -16.473 1.00 89.38 107 PRO A N 1
ATOM 830 C CA . PRO A 1 107 ? 1.497 -0.589 -17.165 1.00 89.38 107 PRO A CA 1
ATOM 831 C C . PRO A 1 107 ? 1.350 0.623 -16.239 1.00 89.38 107 PRO A C 1
ATOM 833 O O . PRO A 1 107 ? 2.120 1.571 -16.336 1.00 89.38 107 PRO A O 1
ATOM 836 N N . ARG A 1 108 ? 0.406 0.583 -15.288 1.00 89.44 108 ARG A N 1
ATOM 837 C CA . ARG A 1 108 ? 0.205 1.672 -14.315 1.00 89.44 108 ARG A CA 1
ATOM 838 C C . ARG A 1 108 ? 1.376 1.826 -13.355 1.00 89.44 108 ARG A C 1
ATOM 840 O O . ARG A 1 108 ? 1.747 2.942 -13.002 1.00 89.44 108 ARG A O 1
ATOM 847 N N . ILE A 1 109 ? 1.949 0.705 -12.930 1.00 91.00 109 ILE A N 1
ATOM 848 C CA . ILE A 1 109 ? 3.156 0.695 -12.107 1.00 91.00 109 ILE A CA 1
ATOM 849 C C . ILE A 1 109 ? 4.328 1.268 -12.907 1.00 91.00 109 ILE A C 1
ATOM 851 O O . ILE A 1 109 ? 5.039 2.120 -12.387 1.00 91.00 109 ILE A O 1
ATOM 855 N N . LEU A 1 110 ? 4.487 0.866 -14.171 1.00 89.44 110 LEU A N 1
ATOM 856 C CA . LEU A 1 110 ? 5.529 1.385 -15.056 1.00 89.44 110 LEU A CA 1
ATOM 857 C C . LEU A 1 110 ? 5.422 2.909 -15.242 1.00 89.44 110 LEU A C 1
ATOM 859 O O . LEU A 1 110 ? 6.409 3.614 -15.043 1.00 89.44 110 LEU A O 1
ATOM 863 N N . GLU A 1 111 ? 4.226 3.423 -15.551 1.00 87.25 111 GLU A N 1
ATOM 864 C CA . GLU A 1 111 ? 3.957 4.868 -15.644 1.00 87.25 111 GLU A CA 1
ATOM 865 C C . GLU A 1 111 ? 4.381 5.599 -14.363 1.00 87.25 111 GLU A C 1
ATOM 867 O O . GLU A 1 111 ? 5.052 6.632 -14.417 1.00 87.25 111 GLU A O 1
ATOM 872 N N . ARG A 1 112 ? 4.016 5.051 -13.196 1.00 87.19 112 ARG A N 1
ATOM 873 C CA . ARG A 1 112 ? 4.344 5.654 -11.902 1.00 87.19 112 ARG A CA 1
ATOM 874 C C . ARG A 1 112 ? 5.846 5.640 -11.616 1.00 87.19 112 ARG A C 1
ATOM 876 O O . ARG A 1 112 ? 6.354 6.641 -11.127 1.00 87.19 112 ARG A O 1
ATOM 883 N N . LEU A 1 113 ? 6.555 4.558 -11.939 1.00 86.75 113 LEU A N 1
ATOM 884 C CA . LEU A 1 113 ? 8.009 4.474 -11.754 1.00 86.75 113 LEU A CA 1
ATOM 885 C C . LEU A 1 113 ? 8.747 5.542 -12.574 1.00 86.75 113 LEU A C 1
ATOM 887 O O . LEU A 1 113 ? 9.648 6.195 -12.056 1.00 86.75 113 LEU A O 1
ATOM 891 N N . TYR A 1 114 ? 8.327 5.778 -13.821 1.00 82.31 114 TYR A N 1
ATOM 892 C CA . TYR A 1 114 ? 8.905 6.837 -14.658 1.00 82.31 114 TYR A CA 1
ATOM 893 C C . TYR A 1 114 ? 8.631 8.235 -14.089 1.00 82.31 114 TYR A C 1
ATOM 895 O O . TYR A 1 114 ? 9.543 9.060 -14.045 1.00 82.31 114 TYR A O 1
ATOM 903 N N . LEU A 1 115 ? 7.411 8.484 -13.594 1.00 82.19 115 LEU A N 1
ATOM 904 C CA . LEU A 1 115 ? 7.077 9.737 -12.903 1.00 82.19 115 LEU A CA 1
ATOM 905 C C . LEU A 1 115 ? 7.949 9.963 -11.665 1.00 82.19 115 LEU A C 1
ATOM 907 O O . LEU A 1 115 ? 8.463 11.061 -11.468 1.00 82.19 115 LEU A O 1
ATOM 911 N N . GLU A 1 116 ? 8.110 8.936 -10.829 1.00 82.50 116 GLU A N 1
ATOM 912 C CA . GLU A 1 116 ? 8.902 9.006 -9.596 1.00 82.50 116 GLU A CA 1
ATOM 913 C C . GLU A 1 116 ? 10.399 9.211 -9.882 1.00 82.50 116 GLU A C 1
ATOM 915 O O . GLU A 1 116 ? 11.073 9.907 -9.124 1.00 82.50 116 GLU A O 1
ATOM 920 N N . ALA A 1 117 ? 10.899 8.694 -11.008 1.00 79.56 117 ALA A N 1
ATOM 921 C CA . ALA A 1 117 ? 12.253 8.946 -11.504 1.00 79.56 117 ALA A CA 1
ATOM 922 C C . ALA A 1 117 ? 12.430 10.331 -12.169 1.00 79.56 117 ALA A C 1
ATOM 924 O O . ALA A 1 117 ? 13.545 10.703 -12.534 1.00 79.56 117 ALA A O 1
ATOM 925 N N . GLY A 1 118 ? 11.356 11.117 -12.322 1.00 79.69 118 GLY A N 1
ATOM 926 C CA . GLY A 1 118 ? 11.386 12.442 -12.953 1.00 79.69 118 GLY A CA 1
ATOM 927 C C . GLY A 1 118 ? 11.418 12.415 -14.485 1.00 79.69 118 GLY A C 1
ATOM 928 O O . GLY A 1 118 ? 11.717 13.433 -15.111 1.00 79.69 118 GLY A O 1
ATOM 929 N N . HIS A 1 119 ? 11.117 11.270 -15.098 1.00 79.94 119 HIS A N 1
ATOM 930 C CA . HIS A 1 119 ? 11.016 11.114 -16.546 1.00 79.94 119 HIS A CA 1
ATOM 931 C C . HIS A 1 119 ? 9.592 11.399 -17.044 1.00 79.94 119 HIS A C 1
ATOM 933 O O . HIS A 1 119 ? 8.612 11.258 -16.310 1.00 79.94 119 HIS A O 1
ATOM 939 N N . ASP A 1 120 ? 9.459 11.789 -18.315 1.00 75.12 120 ASP A N 1
ATOM 940 C CA . ASP A 1 120 ? 8.141 11.918 -18.942 1.00 75.12 120 ASP A CA 1
ATOM 941 C C . ASP A 1 120 ? 7.517 10.512 -19.100 1.00 75.12 120 ASP A C 1
ATOM 943 O O . ASP A 1 120 ? 8.153 9.634 -19.692 1.00 75.12 120 ASP A O 1
ATOM 947 N N . PRO A 1 121 ? 6.282 10.263 -18.620 1.00 66.69 121 PRO A N 1
ATOM 948 C CA . PRO A 1 121 ? 5.613 8.962 -18.736 1.00 66.69 121 PRO A CA 1
ATOM 949 C C . PRO A 1 121 ? 5.487 8.451 -20.167 1.00 66.69 121 PRO A C 1
ATOM 951 O O . PRO A 1 121 ? 5.402 7.247 -20.386 1.00 66.69 121 PRO A O 1
ATOM 954 N N . ARG A 1 122 ? 5.488 9.347 -21.160 1.00 75.12 122 ARG A N 1
ATOM 955 C CA . ARG A 1 122 ? 5.446 8.979 -22.582 1.00 75.12 122 ARG A CA 1
ATOM 956 C C . ARG A 1 122 ? 6.705 8.245 -23.036 1.00 75.12 122 ARG A C 1
ATOM 958 O O . ARG A 1 122 ? 6.695 7.647 -24.107 1.00 75.12 122 ARG A O 1
ATOM 965 N N . TRP A 1 123 ? 7.784 8.314 -22.258 1.00 73.56 123 TRP A N 1
ATOM 966 C CA . TRP A 1 123 ? 9.032 7.600 -22.525 1.00 73.56 123 TRP A CA 1
ATOM 967 C C . TRP A 1 123 ? 9.011 6.170 -21.976 1.00 73.56 123 TRP A C 1
ATOM 969 O O . TRP A 1 123 ? 9.895 5.379 -22.307 1.00 73.56 123 TRP A O 1
ATOM 979 N N . ALA A 1 124 ? 8.000 5.809 -21.180 1.00 77.06 124 ALA A N 1
ATOM 980 C CA . ALA A 1 124 ? 7.773 4.432 -20.781 1.00 77.06 124 ALA A CA 1
ATOM 981 C C . ALA A 1 124 ? 7.274 3.631 -21.990 1.00 77.06 124 ALA A C 1
ATOM 983 O O . ALA A 1 124 ? 6.089 3.650 -22.328 1.00 77.06 124 ALA A O 1
A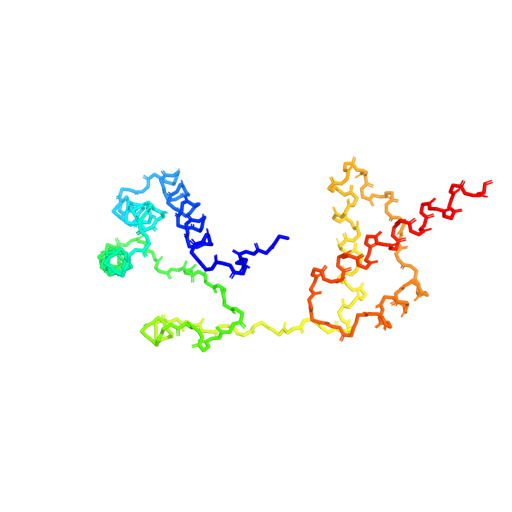TOM 984 N N . ALA A 1 125 ? 8.189 2.920 -22.656 1.00 80.31 125 ALA A N 1
ATOM 985 C CA . ALA A 1 125 ? 7.813 1.985 -23.709 1.00 80.31 125 ALA A CA 1
ATOM 986 C C . ALA A 1 125 ? 6.765 0.993 -23.158 1.00 80.31 125 ALA A C 1
ATOM 988 O O . ALA A 1 125 ? 6.983 0.448 -22.067 1.00 80.31 125 ALA A O 1
ATOM 989 N N . PRO A 1 126 ? 5.645 0.745 -23.865 1.00 85.69 126 PRO A N 1
ATOM 990 C CA . PRO A 1 126 ? 4.616 -0.183 -23.404 1.00 85.69 126 PRO A CA 1
ATOM 991 C C . PRO A 1 126 ? 5.194 -1.556 -23.046 1.00 85.69 126 PRO A C 1
ATOM 993 O O . PRO A 1 126 ? 6.208 -1.974 -23.603 1.00 85.69 126 PRO A O 1
ATOM 996 N N . ILE A 1 127 ? 4.568 -2.259 -22.101 1.00 87.06 127 ILE A N 1
ATOM 997 C CA . ILE A 1 127 ? 4.967 -3.631 -21.760 1.00 87.06 127 ILE A CA 1
ATOM 998 C C . ILE A 1 127 ? 4.508 -4.563 -22.881 1.00 87.06 127 ILE A C 1
ATOM 1000 O O . ILE A 1 127 ? 3.322 -4.599 -23.214 1.00 87.06 127 ILE A O 1
ATOM 1004 N N . GLU A 1 128 ? 5.441 -5.312 -23.456 1.00 90.69 128 GLU A N 1
ATOM 1005 C CA . GLU A 1 128 ? 5.165 -6.241 -24.545 1.00 90.69 128 GLU A CA 1
ATOM 1006 C C . GLU A 1 128 ? 4.568 -7.564 -24.038 1.00 90.69 128 GLU A C 1
ATOM 1008 O O . GLU A 1 128 ? 4.649 -7.921 -22.861 1.00 90.69 128 GLU A O 1
ATOM 1013 N N . GLY A 1 129 ? 3.962 -8.341 -24.941 1.00 89.50 129 GLY A N 1
ATOM 1014 C CA . GLY A 1 129 ? 3.274 -9.583 -24.571 1.00 89.50 129 GLY A CA 1
ATOM 1015 C C . GLY A 1 129 ? 4.184 -10.622 -23.904 1.00 89.50 129 GLY A C 1
ATOM 1016 O O . GLY A 1 129 ? 3.772 -11.285 -22.953 1.00 89.50 129 GLY A O 1
ATOM 1017 N N . PHE A 1 130 ? 5.438 -10.739 -24.352 1.00 90.88 130 PHE A N 1
ATOM 1018 C CA . PHE A 1 130 ? 6.396 -11.672 -23.749 1.00 90.88 130 PHE A CA 1
ATOM 1019 C C . PHE A 1 130 ? 6.859 -11.210 -22.358 1.00 90.88 130 PHE A C 1
ATOM 1021 O O . PHE A 1 130 ? 7.091 -12.033 -21.475 1.00 90.88 130 PHE A O 1
ATOM 1028 N N . GLU A 1 131 ? 6.950 -9.898 -22.143 1.00 92.31 131 GLU A N 1
ATOM 1029 C CA . GLU A 1 131 ? 7.288 -9.297 -20.854 1.00 92.31 131 GLU A CA 1
ATOM 1030 C C . GLU A 1 131 ? 6.157 -9.492 -19.847 1.00 92.31 131 GLU A C 1
ATOM 1032 O O . GLU A 1 131 ? 6.406 -9.881 -18.707 1.00 92.31 131 GLU A O 1
ATOM 1037 N N . LEU A 1 132 ? 4.905 -9.315 -20.282 1.00 92.44 132 LEU A N 1
ATOM 1038 C CA . LEU A 1 132 ? 3.734 -9.655 -19.475 1.00 92.44 132 LEU A CA 1
ATOM 1039 C C . LEU A 1 132 ? 3.712 -11.143 -19.108 1.00 92.44 132 LEU A C 1
ATOM 1041 O O . LEU A 1 132 ? 3.451 -11.474 -17.954 1.00 92.44 132 LEU A O 1
ATOM 1045 N N . ALA A 1 133 ? 4.030 -12.042 -20.044 1.00 91.12 133 ALA A N 1
ATOM 1046 C CA . ALA A 1 133 ? 4.111 -13.477 -19.763 1.00 91.12 133 ALA A CA 1
ATOM 1047 C C . ALA A 1 133 ? 5.230 -13.815 -18.757 1.00 91.12 133 ALA A C 1
ATOM 1049 O O . ALA A 1 133 ? 5.040 -14.640 -17.856 1.00 91.12 133 ALA A O 1
ATOM 1050 N N . ALA A 1 134 ? 6.381 -13.146 -18.866 1.00 92.12 134 ALA A N 1
ATOM 1051 C CA . ALA A 1 134 ? 7.476 -13.283 -17.911 1.00 92.12 134 ALA A CA 1
ATOM 1052 C C . ALA A 1 134 ? 7.076 -12.775 -16.516 1.00 92.12 134 ALA A C 1
ATOM 1054 O O . ALA A 1 134 ? 7.336 -13.452 -15.518 1.00 92.12 134 ALA A O 1
ATOM 1055 N N . LEU A 1 135 ? 6.391 -11.631 -16.431 1.00 93.00 135 LEU A N 1
ATOM 1056 C CA . LEU A 1 135 ? 5.853 -11.104 -15.175 1.00 93.00 135 LEU A CA 1
ATOM 1057 C C . LEU A 1 135 ? 4.815 -12.060 -14.565 1.00 93.00 135 LEU A C 1
ATOM 1059 O O . LEU A 1 135 ? 4.916 -12.370 -13.380 1.00 93.00 135 LEU A O 1
ATOM 1063 N N . ALA A 1 136 ? 3.888 -12.596 -15.365 1.00 91.69 136 ALA A N 1
ATOM 1064 C CA . ALA A 1 136 ? 2.867 -13.547 -14.913 1.00 91.69 136 ALA A CA 1
ATOM 1065 C C . ALA A 1 136 ? 3.481 -14.835 -14.348 1.00 91.69 136 ALA A C 1
ATOM 1067 O O . ALA A 1 136 ? 3.035 -15.345 -13.324 1.00 91.69 136 ALA A O 1
ATOM 1068 N N . SER A 1 137 ? 4.558 -15.322 -14.968 1.00 91.75 137 SER A N 1
ATOM 1069 C CA . SER A 1 137 ? 5.279 -16.514 -14.501 1.00 91.75 137 SER A CA 1
ATOM 1070 C C . SER A 1 137 ? 5.968 -16.304 -13.144 1.00 91.75 137 SER A C 1
ATOM 1072 O O . SER A 1 137 ? 6.208 -17.263 -12.415 1.00 91.75 137 SER A O 1
ATOM 1074 N N . ASN A 1 138 ? 6.289 -15.054 -12.787 1.00 92.00 138 ASN A N 1
ATOM 1075 C CA . ASN A 1 138 ? 6.998 -14.697 -11.552 1.00 92.00 138 ASN A CA 1
ATOM 1076 C C . ASN A 1 138 ? 6.091 -14.075 -10.473 1.00 92.00 138 ASN A C 1
ATOM 1078 O O . ASN A 1 138 ? 6.489 -13.956 -9.305 1.00 92.00 138 ASN A O 1
ATOM 1082 N N . TRP A 1 139 ? 4.872 -13.686 -10.843 1.00 93.44 139 TRP A N 1
ATOM 1083 C CA . TRP A 1 139 ? 3.877 -13.096 -9.960 1.00 93.44 139 TRP A CA 1
ATOM 1084 C C . TRP A 1 139 ? 2.521 -13.793 -10.141 1.00 93.44 139 TRP A C 1
ATOM 1086 O O . TRP A 1 139 ? 1.738 -13.402 -11.003 1.00 93.44 139 TRP A O 1
ATOM 1096 N N . PRO A 1 140 ? 2.209 -14.801 -9.306 1.00 87.75 140 PRO A N 1
ATOM 1097 C CA . PRO A 1 140 ? 0.928 -15.505 -9.364 1.00 87.75 140 PRO A CA 1
ATOM 1098 C C . PRO A 1 140 ? -0.240 -14.700 -8.760 1.00 87.75 140 PRO A C 1
ATOM 1100 O O . PRO A 1 140 ? -1.330 -15.243 -8.625 1.00 87.75 140 PRO A O 1
ATOM 1103 N N . GLY A 1 141 ? -0.017 -13.443 -8.358 1.00 88.25 141 GLY A N 1
ATOM 1104 C CA . GLY A 1 141 ? -0.944 -12.622 -7.577 1.00 88.25 141 GLY A CA 1
ATOM 1105 C C . GLY A 1 141 ? -0.396 -12.223 -6.198 1.00 88.25 141 GLY A C 1
ATOM 1106 O O . GLY A 1 141 ? 0.733 -12.565 -5.823 1.00 88.25 141 GLY A O 1
ATOM 1107 N N . GLY A 1 142 ? -1.196 -11.473 -5.439 1.00 87.56 142 GLY A N 1
ATOM 1108 C CA . GLY A 1 142 ? -0.928 -11.090 -4.051 1.00 87.56 142 GLY A CA 1
ATOM 1109 C C . GLY A 1 142 ? -0.245 -9.727 -3.903 1.00 87.56 142 GLY A C 1
ATOM 1110 O O . GLY A 1 142 ? -0.796 -8.681 -4.233 1.00 87.56 142 GLY A O 1
ATOM 1111 N N . SER A 1 143 ? 0.966 -9.689 -3.342 1.00 86.94 143 SER A N 1
ATOM 1112 C CA . SER A 1 143 ? 1.598 -8.416 -2.962 1.00 86.94 143 SER A CA 1
ATOM 1113 C C . SER A 1 143 ? 1.929 -7.525 -4.168 1.00 86.94 143 SER A C 1
ATOM 1115 O O . SER A 1 143 ? 2.834 -7.837 -4.948 1.00 86.94 143 SER A O 1
ATOM 1117 N N . ILE A 1 144 ? 1.284 -6.356 -4.257 1.00 87.50 144 ILE A N 1
ATOM 1118 C CA . ILE A 1 144 ? 1.607 -5.315 -5.251 1.00 87.50 144 ILE A CA 1
ATOM 1119 C C . ILE A 1 144 ? 3.057 -4.835 -5.111 1.00 87.50 144 ILE A C 1
ATOM 1121 O O . ILE A 1 144 ? 3.727 -4.632 -6.112 1.00 87.50 144 ILE A O 1
ATOM 1125 N N . ARG A 1 145 ? 3.609 -4.772 -3.892 1.00 87.44 145 ARG A N 1
ATOM 1126 C CA . ARG A 1 145 ? 5.028 -4.419 -3.677 1.00 87.44 145 ARG A CA 1
ATOM 1127 C C . ARG A 1 145 ? 5.994 -5.433 -4.294 1.00 87.44 145 ARG A C 1
ATOM 1129 O O . ARG A 1 145 ? 7.141 -5.116 -4.598 1.00 87.44 145 ARG A O 1
ATOM 1136 N N . LYS A 1 146 ? 5.587 -6.702 -4.413 1.00 90.12 146 LYS A N 1
ATOM 1137 C CA . LYS A 1 146 ? 6.375 -7.712 -5.136 1.00 90.12 146 LYS A CA 1
ATOM 1138 C C . LYS A 1 146 ? 6.286 -7.472 -6.642 1.00 90.12 146 LYS A C 1
ATOM 1140 O O . LYS A 1 146 ? 7.310 -7.576 -7.305 1.00 90.12 146 LYS A O 1
ATOM 1145 N N . LEU A 1 147 ? 5.102 -7.120 -7.147 1.00 91.38 147 LEU A N 1
ATOM 1146 C CA . LEU A 1 147 ? 4.909 -6.759 -8.549 1.00 91.38 147 LEU A CA 1
ATOM 1147 C C . LEU A 1 147 ? 5.717 -5.510 -8.935 1.00 91.38 147 LEU A C 1
ATOM 1149 O O . LEU A 1 147 ? 6.431 -5.555 -9.927 1.00 91.38 147 LEU A O 1
ATOM 1153 N N . GLU A 1 148 ? 5.689 -4.450 -8.122 1.00 92.75 148 GLU A N 1
ATOM 1154 C CA . GLU A 1 148 ? 6.494 -3.229 -8.308 1.00 92.75 148 GLU A CA 1
ATOM 1155 C C . GLU A 1 148 ? 7.976 -3.556 -8.514 1.00 92.75 148 GLU A C 1
ATOM 1157 O O . GLU A 1 148 ? 8.543 -3.214 -9.546 1.00 92.75 148 GLU A O 1
ATOM 1162 N N . ARG A 1 149 ? 8.560 -4.353 -7.612 1.00 93.56 149 ARG A N 1
ATOM 1163 C CA . ARG A 1 149 ? 9.960 -4.799 -7.713 1.00 93.56 149 ARG A CA 1
ATOM 1164 C C . ARG A 1 149 ? 10.260 -5.631 -8.963 1.00 93.56 149 ARG A C 1
ATOM 1166 O O . ARG A 1 149 ? 11.392 -5.642 -9.437 1.00 93.56 149 ARG A O 1
ATOM 1173 N N . LEU A 1 150 ? 9.289 -6.390 -9.470 1.00 94.12 150 LEU A N 1
ATOM 1174 C CA . LEU A 1 150 ? 9.458 -7.144 -10.716 1.00 94.12 150 LEU A CA 1
ATOM 1175 C C . LEU A 1 150 ? 9.433 -6.216 -11.935 1.00 94.12 150 LEU A C 1
ATOM 1177 O O . LEU A 1 150 ? 10.227 -6.415 -12.851 1.00 94.12 150 LEU A O 1
ATOM 1181 N N . VAL A 1 151 ? 8.568 -5.198 -11.928 1.00 93.19 151 VAL A N 1
ATOM 1182 C CA . VAL A 1 151 ? 8.510 -4.179 -12.987 1.00 93.19 151 VAL A CA 1
ATOM 1183 C C . VAL A 1 151 ? 9.774 -3.314 -12.979 1.00 93.19 151 VAL A C 1
ATOM 1185 O O . VAL A 1 151 ? 10.337 -3.077 -14.041 1.00 93.19 151 VAL A O 1
ATOM 1188 N N . GLU A 1 152 ? 10.289 -2.923 -11.812 1.00 92.50 152 GLU A N 1
ATOM 1189 C CA . GLU A 1 152 ? 11.582 -2.227 -11.685 1.00 92.50 152 GLU A CA 1
ATOM 1190 C C . GLU A 1 152 ? 12.716 -3.027 -12.346 1.00 92.50 152 GLU A C 1
ATOM 1192 O O . GLU A 1 152 ? 13.409 -2.526 -13.229 1.00 92.50 152 GLU A O 1
ATOM 1197 N N . LYS A 1 153 ? 12.844 -4.319 -12.011 1.00 93.50 153 LYS A N 1
ATOM 1198 C CA . LYS A 1 153 ? 13.846 -5.209 -12.626 1.00 93.50 153 LYS A CA 1
ATOM 1199 C C . LYS A 1 153 ? 13.683 -5.356 -14.136 1.00 93.50 153 LYS A C 1
ATOM 1201 O O . LYS A 1 153 ? 14.670 -5.586 -14.838 1.00 93.50 153 LYS A O 1
ATOM 1206 N N . LEU A 1 154 ? 12.451 -5.274 -14.633 1.00 91.12 154 LEU A N 1
ATOM 1207 C CA . LEU A 1 154 ? 12.168 -5.297 -16.061 1.00 91.12 154 LEU A CA 1
ATOM 1208 C C . LEU A 1 154 ? 12.690 -4.027 -16.746 1.00 91.12 154 LEU A C 1
ATOM 1210 O O . LEU A 1 154 ? 13.359 -4.132 -17.772 1.00 91.12 154 LEU A O 1
ATOM 1214 N N . VAL A 1 155 ? 12.469 -2.853 -16.149 1.00 88.56 155 VAL A N 1
ATOM 1215 C CA . VAL A 1 155 ? 13.033 -1.581 -16.637 1.00 88.56 155 VAL A CA 1
ATOM 1216 C C . VAL A 1 155 ? 14.563 -1.636 -16.643 1.00 88.56 155 VAL A C 1
ATOM 1218 O O . VAL A 1 155 ? 15.176 -1.395 -17.681 1.00 88.56 155 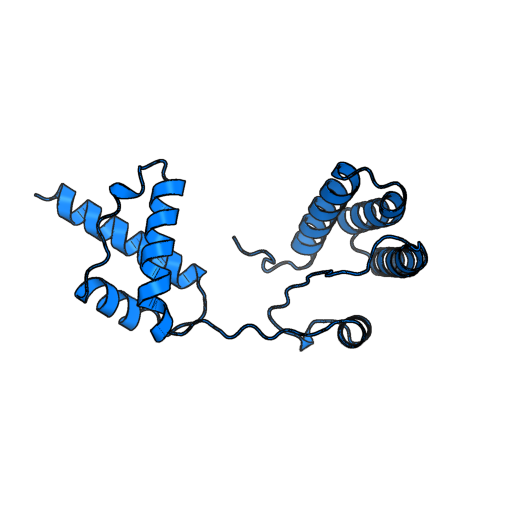VAL A O 1
ATOM 1221 N N . GLU A 1 156 ? 15.189 -2.093 -15.556 1.00 88.25 156 GLU A N 1
ATOM 1222 C CA . GLU A 1 156 ? 16.650 -2.275 -15.492 1.00 88.25 156 GLU A CA 1
ATOM 1223 C C . GLU A 1 156 ? 17.181 -3.253 -16.559 1.00 88.25 156 GLU A C 1
ATOM 1225 O O . GLU A 1 156 ? 18.309 -3.137 -17.048 1.00 88.25 156 GLU A O 1
ATOM 1230 N N . ALA A 1 157 ? 16.413 -4.293 -16.899 1.00 88.12 157 ALA A N 1
ATOM 1231 C CA . ALA A 1 157 ? 16.781 -5.227 -17.960 1.00 88.12 157 ALA A CA 1
ATOM 1232 C C . ALA A 1 157 ? 16.721 -4.564 -19.345 1.00 88.12 157 ALA A C 1
ATOM 1234 O O . ALA A 1 157 ? 17.640 -4.770 -20.142 1.00 88.12 157 ALA A O 1
ATOM 1235 N N . ARG A 1 158 ? 15.701 -3.734 -19.606 1.00 86.56 158 ARG A N 1
ATOM 1236 C CA . ARG A 1 158 ? 15.573 -2.953 -20.849 1.00 86.56 158 ARG A CA 1
ATOM 1237 C C . ARG A 1 158 ? 16.732 -1.981 -21.026 1.00 86.56 158 ARG A C 1
ATOM 1239 O O . ARG A 1 158 ? 17.380 -1.986 -22.069 1.00 86.56 158 ARG A O 1
ATOM 1246 N N . GLU A 1 159 ? 17.052 -1.212 -19.991 1.00 84.56 159 GLU A N 1
ATOM 1247 C CA . GLU A 1 159 ? 18.144 -0.233 -20.033 1.00 84.56 159 GLU A CA 1
ATOM 1248 C C . GLU A 1 159 ? 19.501 -0.896 -20.284 1.00 84.56 159 GLU A C 1
ATOM 1250 O O . GLU A 1 159 ? 20.277 -0.442 -21.126 1.00 84.56 159 GLU A O 1
ATOM 1255 N N . ARG A 1 160 ? 19.774 -2.032 -19.627 1.00 84.81 160 ARG A N 1
ATOM 1256 C CA . ARG A 1 160 ? 20.995 -2.819 -19.880 1.00 84.81 160 ARG A CA 1
ATOM 1257 C C . ARG A 1 160 ? 21.063 -3.376 -21.295 1.00 84.81 160 ARG A C 1
ATOM 1259 O O . ARG A 1 160 ? 22.164 -3.561 -21.807 1.00 84.81 160 ARG A O 1
ATOM 1266 N N . HIS A 1 161 ? 19.924 -3.696 -21.900 1.00 78.12 161 HIS A N 1
ATOM 1267 C CA . HIS A 1 161 ? 19.873 -4.165 -23.278 1.00 78.12 161 HIS A CA 1
ATOM 1268 C C . HIS A 1 161 ? 20.119 -3.021 -24.272 1.00 78.12 161 HIS A C 1
ATOM 1270 O O . HIS A 1 161 ? 20.860 -3.212 -25.234 1.00 78.12 161 HIS A O 1
ATOM 1276 N N . TRP A 1 162 ? 19.568 -1.829 -24.021 1.00 69.19 162 TRP A N 1
ATOM 1277 C CA . TRP A 1 162 ? 19.816 -0.642 -24.847 1.00 69.19 162 TRP A CA 1
ATOM 1278 C C . TRP A 1 162 ? 21.240 -0.098 -24.718 1.00 69.19 162 TRP A C 1
ATOM 1280 O O . TRP A 1 162 ? 21.810 0.303 -25.720 1.00 69.19 162 TRP A O 1
ATOM 1290 N N . GLY A 1 163 ? 21.859 -0.150 -23.535 1.00 60.31 163 GLY A N 1
ATOM 1291 C CA . GLY A 1 163 ? 23.246 0.297 -23.342 1.00 60.31 163 GLY A CA 1
ATOM 1292 C C . GLY A 1 163 ? 24.327 -0.632 -23.919 1.00 60.31 163 GLY A C 1
ATOM 1293 O O . GLY A 1 163 ? 25.511 -0.340 -23.777 1.00 60.31 163 GLY A O 1
ATOM 1294 N N . ARG A 1 164 ? 23.946 -1.774 -24.509 1.00 57.16 164 ARG A N 1
ATOM 1295 C CA . ARG A 1 164 ? 24.860 -2.753 -25.133 1.00 57.16 164 ARG A CA 1
ATOM 1296 C C . ARG A 1 164 ? 24.807 -2.759 -26.665 1.00 57.16 164 ARG A C 1
ATOM 1298 O O . ARG A 1 164 ? 25.570 -3.516 -27.264 1.00 57.16 164 ARG A O 1
ATOM 1305 N N . GLN A 1 165 ? 23.905 -1.985 -27.269 1.00 47.34 165 GLN A N 1
ATOM 1306 C CA . GLN A 1 165 ? 23.842 -1.746 -28.716 1.00 47.34 165 GLN A CA 1
ATOM 1307 C C . GLN A 1 165 ? 24.542 -0.432 -29.050 1.00 47.34 165 GLN A C 1
ATOM 1309 O O . GLN A 1 165 ? 25.161 -0.379 -30.134 1.00 47.34 165 GLN A O 1
#

Sequence (165 aa):
MNFFGDRLEDDIREYASRLSRRMKKRGRVELLALANCLDDLATEQSEDGVKSVEAALDTAEVVKGIPAEAWLMTANEVGSVPAVMRDRCRILRFPEPGPDQLPFLAPRILERLYLEAGHDPRWAAPIEGFELAALASNWPGGSIRKLERLVEKLVEARERHWGRQ

Secondary structure (DSSP, 8-state):
--SS-S-HHHHHHHHHHHHHHHHHHTT-GGGHHHHHHHHHHHH---HHHHHHHHHHHHHHHHSTTS--TT-----S-STTS-HHHHHHS--PPPPPPPGGGHHHHHHHHHHHHHHHTT--GGGSPPPPHHHHHHHHHH--SS-HHHHHHHHHHHHHHHHHHHTT-